Protein AF-A0A5Y0QG31-F1 (afdb_monomer_lite)

Secondary structure (DSSP, 8-state):
-----TTS---HHHHHHHHHHHSPPPPSSPPP--PPPHHHHHHHHHHHHHHHHHHSPPPPHHHHHHHHTT-EEEETTEEEEE-TTS-EEE-PPPHHHHHHHHHHHHHHHHHHHHHHT-

Structure (mmCIF, N/CA/C/O backbone):
data_AF-A0A5Y0QG31-F1
#
_entry.id   AF-A0A5Y0QG31-F1
#
loop_
_atom_site.group_PDB
_atom_site.id
_atom_site.type_symbol
_atom_site.label_atom_id
_atom_site.label_alt_id
_atom_site.label_comp_id
_atom_site.label_asym_id
_atom_site.label_entity_id
_atom_site.label_seq_id
_atom_site.pdbx_PDB_ins_code
_atom_site.Cartn_x
_atom_site.Cartn_y
_atom_site.Cartn_z
_atom_site.occupancy
_atom_site.B_iso_or_equiv
_atom_site.auth_seq_id
_atom_site.auth_comp_id
_atom_site.auth_asym_id
_atom_site.auth_atom_id
_atom_site.pdbx_PDB_model_num
ATOM 1 N N . PRO A 1 1 ? 50.113 8.376 -25.638 1.00 62.78 1 PRO A N 1
ATOM 2 C CA . PRO A 1 1 ? 49.532 9.482 -24.832 1.00 62.78 1 PRO A CA 1
ATOM 3 C C . PRO A 1 1 ? 50.630 10.123 -23.978 1.00 62.78 1 PRO A C 1
ATOM 5 O O . PRO A 1 1 ? 51.442 9.361 -23.464 1.00 62.78 1 PRO A O 1
ATOM 8 N N . PRO A 1 2 ? 50.695 11.458 -23.842 1.00 64.31 2 PRO A N 1
ATOM 9 C CA . PRO A 1 2 ? 51.720 12.087 -23.014 1.00 64.31 2 PRO A CA 1
ATOM 10 C C . PRO A 1 2 ? 51.536 11.681 -21.545 1.00 64.31 2 PRO A C 1
ATOM 12 O O . PRO A 1 2 ? 50.401 11.596 -21.049 1.00 64.31 2 PRO A O 1
ATOM 15 N N . GLU A 1 3 ? 52.652 11.383 -20.884 1.00 69.12 3 GLU A N 1
ATOM 16 C CA . GLU A 1 3 ? 52.705 11.105 -19.451 1.00 69.12 3 GLU A CA 1
ATOM 17 C C . GLU A 1 3 ? 52.370 12.384 -18.682 1.00 69.12 3 GLU A C 1
ATOM 19 O O . GLU A 1 3 ? 52.859 13.467 -18.997 1.00 69.12 3 GLU A O 1
ATOM 24 N N . LEU A 1 4 ? 51.446 12.266 -17.729 1.00 71.12 4 LEU A N 1
ATOM 25 C CA . LEU A 1 4 ? 50.930 13.397 -16.970 1.00 71.12 4 LEU A CA 1
ATOM 26 C C . LEU A 1 4 ? 51.726 13.476 -15.664 1.00 71.12 4 LEU A C 1
ATOM 28 O O . LEU A 1 4 ? 51.620 12.577 -14.831 1.00 71.12 4 LEU A O 1
ATOM 32 N N . ASP A 1 5 ? 52.528 14.524 -15.502 1.00 76.56 5 ASP A N 1
ATOM 33 C CA . ASP A 1 5 ? 53.329 14.737 -14.296 1.00 76.56 5 ASP A CA 1
ATOM 34 C C . ASP A 1 5 ? 52.431 15.192 -13.133 1.00 76.56 5 ASP A C 1
ATOM 36 O O . ASP A 1 5 ? 51.893 16.300 -13.129 1.00 76.56 5 ASP A O 1
ATOM 40 N N . LEU A 1 6 ? 52.243 14.312 -12.145 1.00 78.38 6 LEU A N 1
ATOM 41 C CA . LEU A 1 6 ? 51.405 14.560 -10.965 1.00 78.38 6 LEU A CA 1
ATOM 42 C C . LEU A 1 6 ? 52.132 15.348 -9.862 1.00 78.38 6 LEU A C 1
ATOM 44 O O . LEU A 1 6 ? 51.517 15.660 -8.843 1.00 78.38 6 LEU A O 1
ATOM 48 N N . SER A 1 7 ? 53.420 15.668 -10.041 1.00 81.00 7 SER A N 1
ATOM 49 C CA . SER A 1 7 ? 54.206 16.436 -9.065 1.00 81.00 7 SER A CA 1
ATOM 50 C C . SER A 1 7 ? 53.862 17.932 -9.047 1.00 81.00 7 SER A C 1
ATOM 52 O O . SER A 1 7 ? 54.186 18.636 -8.091 1.00 81.00 7 SER A O 1
ATOM 54 N N . LYS A 1 8 ? 53.168 18.424 -10.082 1.00 83.25 8 LYS A N 1
ATOM 55 C CA . LYS A 1 8 ? 52.750 19.824 -10.230 1.00 83.25 8 LYS A CA 1
ATOM 56 C C . LYS A 1 8 ? 51.229 19.961 -10.147 1.00 83.25 8 LYS A C 1
ATOM 58 O O . LYS A 1 8 ? 50.495 19.038 -10.508 1.00 83.25 8 LYS A O 1
ATOM 63 N N . PRO A 1 9 ? 50.713 21.124 -9.706 1.00 82.62 9 PRO A N 1
ATOM 64 C CA . PRO A 1 9 ? 49.282 21.376 -9.729 1.00 82.62 9 PRO A CA 1
ATOM 65 C C . PRO A 1 9 ? 48.767 21.344 -11.172 1.00 82.62 9 PRO A C 1
ATOM 67 O O . PRO A 1 9 ? 49.094 22.200 -11.988 1.00 82.62 9 PRO A O 1
ATOM 70 N N . LEU A 1 10 ? 47.931 20.348 -11.462 1.00 84.50 10 LEU A N 1
ATOM 71 C CA . LEU A 1 10 ? 47.386 20.120 -12.796 1.00 84.50 10 LEU A CA 1
ATOM 72 C C . LEU A 1 10 ? 46.531 21.296 -13.284 1.00 84.50 10 LEU A C 1
ATOM 74 O O . LEU A 1 10 ? 45.647 21.799 -12.571 1.00 84.50 10 LEU A O 1
ATOM 78 N N . SER A 1 11 ? 46.721 21.651 -14.550 1.00 87.56 11 SER A N 1
ATOM 79 C CA . SER A 1 11 ? 45.871 22.579 -15.285 1.00 87.56 11 SER A CA 1
ATOM 80 C C . SER A 1 11 ? 44.442 22.040 -15.414 1.00 87.56 11 SER A C 1
ATOM 82 O O . SER A 1 11 ? 44.174 20.836 -15.360 1.00 87.56 11 SER A O 1
ATOM 84 N N . ARG A 1 12 ? 43.471 22.935 -15.633 1.00 88.94 12 ARG A N 1
ATOM 85 C CA . ARG A 1 12 ? 42.049 22.576 -15.794 1.00 88.94 12 ARG A CA 1
ATOM 86 C C . ARG A 1 12 ? 41.831 21.532 -16.897 1.00 88.94 12 ARG A C 1
ATOM 88 O O . ARG A 1 12 ? 40.943 20.689 -16.772 1.00 88.94 12 ARG A O 1
ATOM 95 N N . ARG A 1 13 ? 42.628 21.589 -17.969 1.00 87.25 13 ARG A N 1
ATOM 96 C CA . ARG A 1 13 ? 42.579 20.629 -19.082 1.00 87.25 13 ARG A CA 1
ATOM 97 C C . ARG A 1 13 ? 43.088 19.251 -18.661 1.00 87.25 13 ARG A C 1
ATOM 99 O O . ARG A 1 13 ? 42.397 18.263 -18.879 1.00 87.25 13 ARG A O 1
ATOM 106 N N . GLU A 1 14 ? 44.231 19.206 -17.993 1.00 86.62 14 GLU A N 1
ATOM 107 C CA . GLU A 1 14 ? 44.866 17.975 -17.511 1.00 86.62 14 GLU A CA 1
ATOM 108 C C . GLU A 1 14 ? 43.989 17.264 -16.477 1.00 86.62 14 GLU A C 1
ATOM 110 O O . GLU A 1 14 ? 43.784 16.055 -16.556 1.00 86.62 14 GLU A O 1
ATOM 115 N N . LYS A 1 15 ? 43.348 18.027 -15.581 1.00 88.31 15 LYS A N 1
ATOM 116 C CA . LYS A 1 15 ? 42.334 17.501 -14.655 1.00 88.31 15 LYS A CA 1
ATOM 117 C C . LYS A 1 15 ? 41.167 16.850 -15.395 1.00 88.31 15 LYS A C 1
ATOM 119 O O . LYS A 1 15 ? 40.727 15.769 -15.009 1.00 88.31 15 LYS A O 1
ATOM 124 N N . ARG A 1 16 ? 40.660 17.472 -16.466 1.00 86.75 16 ARG A N 1
ATOM 125 C CA . ARG A 1 16 ? 39.577 16.900 -17.288 1.00 86.75 16 ARG A CA 1
ATOM 126 C C . ARG A 1 16 ? 40.019 15.626 -18.004 1.00 86.75 16 ARG A C 1
ATOM 128 O O . ARG A 1 16 ? 39.272 14.654 -17.993 1.00 86.75 16 ARG A O 1
ATOM 135 N N . GLU A 1 17 ? 41.217 15.607 -18.581 1.00 87.00 17 GLU A N 1
ATOM 136 C CA . GLU A 1 17 ? 41.761 14.418 -19.24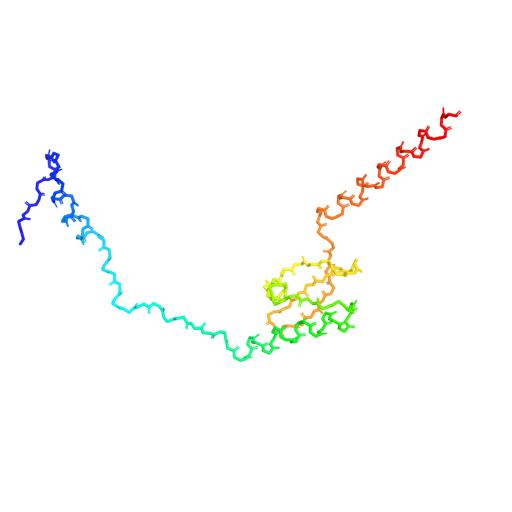5 1.00 87.00 17 GLU A CA 1
ATOM 137 C C . GLU A 1 17 ? 41.966 13.263 -18.260 1.00 87.00 17 GLU A C 1
ATOM 139 O O . GLU A 1 17 ? 4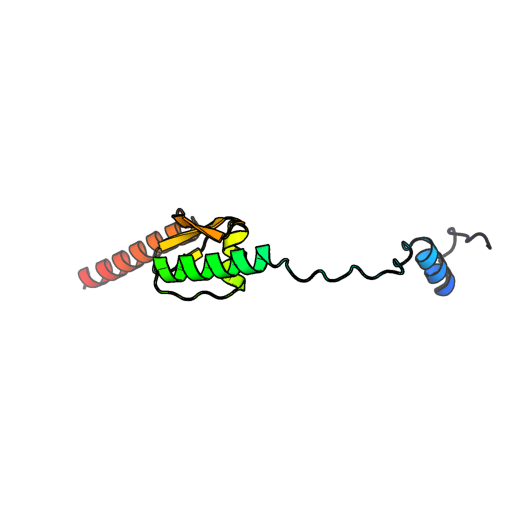1.526 12.148 -18.535 1.00 87.00 17 GLU A O 1
ATOM 144 N N . LEU A 1 18 ? 42.532 13.532 -17.080 1.00 86.50 18 LEU A N 1
ATOM 145 C CA . LEU A 1 18 ? 42.686 12.539 -16.018 1.00 86.50 18 LEU A CA 1
ATOM 146 C C . LEU A 1 18 ? 41.325 12.009 -15.547 1.00 86.50 18 LEU A C 1
ATOM 148 O O . LEU A 1 18 ? 41.129 10.802 -15.440 1.00 86.50 18 LEU A O 1
ATOM 152 N N . THR A 1 19 ? 40.349 12.896 -15.347 1.00 88.44 19 THR A N 1
ATOM 153 C CA . THR A 1 19 ? 38.991 12.499 -14.943 1.00 88.44 19 THR A CA 1
ATOM 154 C C . THR A 1 19 ? 38.315 11.643 -16.013 1.00 88.44 19 THR A C 1
ATOM 156 O O . THR A 1 19 ? 37.654 10.665 -15.681 1.00 88.44 19 THR A O 1
ATOM 159 N N . ASN A 1 20 ? 38.500 11.958 -17.297 1.00 86.00 20 ASN A N 1
ATOM 160 C CA . ASN A 1 20 ? 37.959 11.159 -18.397 1.00 86.00 20 ASN A CA 1
ATOM 161 C C . ASN A 1 20 ? 38.607 9.769 -18.486 1.00 86.00 20 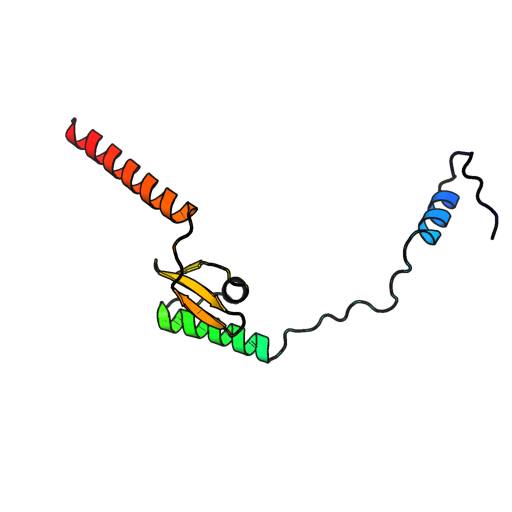ASN A C 1
ATOM 163 O O . ASN A 1 20 ? 37.918 8.823 -18.855 1.00 86.00 20 ASN A O 1
ATOM 167 N N . ARG A 1 21 ? 39.893 9.634 -18.124 1.00 83.75 21 ARG A N 1
ATOM 168 C CA . ARG A 1 21 ? 40.588 8.336 -18.035 1.00 83.75 21 ARG A CA 1
ATOM 169 C C . ARG A 1 21 ? 40.103 7.506 -16.842 1.00 83.75 21 ARG A C 1
ATOM 171 O O . ARG A 1 21 ? 39.914 6.304 -16.975 1.00 83.75 21 ARG A O 1
ATOM 178 N N . LEU A 1 22 ? 39.903 8.144 -15.685 1.00 85.44 22 LEU A N 1
ATOM 179 C CA . LEU A 1 22 ? 39.479 7.475 -14.448 1.00 85.44 22 LEU A CA 1
ATOM 180 C C . LEU A 1 22 ? 37.985 7.126 -14.434 1.00 85.44 22 LEU A C 1
ATOM 182 O O . LEU A 1 22 ? 37.565 6.157 -13.800 1.00 85.44 22 LEU A O 1
ATOM 186 N N . ARG A 1 23 ? 37.152 7.923 -15.107 1.00 84.81 23 ARG A N 1
ATOM 187 C CA . ARG A 1 23 ? 35.710 7.695 -15.162 1.00 84.81 23 ARG A CA 1
ATOM 188 C C . ARG A 1 23 ? 35.430 6.434 -15.976 1.00 84.81 23 ARG A C 1
ATOM 190 O O . ARG A 1 23 ? 35.791 6.353 -17.146 1.00 84.81 23 ARG A O 1
ATOM 197 N N . LYS A 1 24 ? 34.703 5.477 -15.386 1.00 79.19 24 LYS A N 1
ATOM 198 C CA . LYS A 1 24 ? 34.145 4.340 -16.136 1.00 79.19 24 LYS A CA 1
ATOM 199 C C . LYS A 1 24 ? 33.408 4.867 -17.366 1.00 79.19 24 LYS A C 1
ATOM 201 O O . LYS A 1 24 ? 32.578 5.774 -17.232 1.00 79.19 24 LYS A O 1
ATOM 206 N N . GLN A 1 25 ? 33.704 4.305 -18.541 1.00 76.88 25 GLN A N 1
ATOM 207 C CA . GLN A 1 25 ? 33.004 4.686 -19.763 1.00 76.88 25 GLN A CA 1
ATOM 208 C C . GLN A 1 25 ? 31.501 4.572 -19.534 1.00 76.88 25 GLN A C 1
ATOM 210 O O . GLN A 1 25 ? 31.008 3.573 -18.999 1.00 76.88 25 GLN A O 1
ATOM 215 N N . LYS A 1 26 ? 30.775 5.632 -19.898 1.00 75.94 26 LYS A N 1
ATOM 216 C CA . LYS A 1 26 ? 29.321 5.615 -19.822 1.00 75.94 26 LYS A CA 1
ATOM 217 C C . LYS A 1 26 ? 28.852 4.478 -20.735 1.00 75.94 26 LYS A C 1
ATOM 219 O O . LYS A 1 26 ? 29.185 4.520 -21.918 1.00 75.94 26 LYS A O 1
ATOM 224 N N . PRO A 1 27 ? 28.118 3.477 -20.223 1.00 75.44 27 PRO A N 1
ATOM 225 C CA . PRO A 1 27 ? 27.628 2.404 -21.072 1.00 75.44 27 PRO A CA 1
ATOM 226 C C . PRO A 1 27 ? 26.798 3.014 -22.205 1.00 75.44 27 PRO A C 1
ATOM 228 O O . PRO A 1 27 ? 25.936 3.863 -21.958 1.00 75.44 27 PRO A O 1
ATOM 231 N N . ALA A 1 28 ? 27.087 2.602 -23.441 1.00 73.06 28 ALA A N 1
ATOM 232 C CA . ALA A 1 28 ? 26.392 3.084 -24.635 1.00 73.06 28 ALA A CA 1
ATOM 233 C C . ALA A 1 28 ? 24.886 2.775 -24.577 1.00 73.06 28 ALA A C 1
ATOM 235 O O . ALA A 1 28 ? 24.061 3.523 -25.098 1.00 73.06 28 ALA A O 1
ATOM 236 N N . ILE A 1 29 ? 24.523 1.700 -23.874 1.00 78.44 29 ILE A N 1
ATOM 237 C CA . ILE A 1 29 ? 23.147 1.255 -23.689 1.00 78.44 29 ILE A CA 1
ATOM 238 C C . ILE A 1 29 ? 22.628 1.788 -22.351 1.00 78.44 29 ILE A C 1
ATOM 240 O O . ILE A 1 29 ? 23.122 1.433 -21.277 1.00 78.44 29 ILE A O 1
ATOM 244 N N . ARG A 1 30 ? 21.600 2.644 -22.408 1.00 74.62 30 ARG A N 1
ATOM 245 C CA . ARG A 1 30 ? 20.799 2.988 -21.225 1.00 74.62 30 ARG A CA 1
ATOM 246 C C . ARG A 1 30 ? 20.137 1.708 -20.707 1.00 74.62 30 ARG A C 1
ATOM 248 O O . ARG A 1 30 ? 19.663 0.906 -21.509 1.00 74.62 30 ARG A O 1
ATOM 255 N N . ARG A 1 31 ? 20.073 1.520 -19.382 1.00 74.88 31 ARG A N 1
ATOM 256 C CA . ARG A 1 31 ? 19.270 0.434 -18.794 1.00 74.88 31 ARG A CA 1
ATOM 257 C C . ARG A 1 31 ? 17.852 0.541 -19.355 1.00 74.88 31 ARG A C 1
ATOM 259 O O . ARG A 1 31 ? 17.252 1.611 -19.263 1.00 74.88 31 ARG A O 1
ATOM 266 N N . LYS A 1 32 ? 17.354 -0.533 -19.973 1.00 77.50 32 LYS A N 1
ATOM 267 C CA . LYS A 1 32 ? 15.976 -0.574 -20.465 1.00 77.50 32 LYS A CA 1
ATOM 268 C C . LYS A 1 32 ? 15.054 -0.432 -19.255 1.00 77.50 32 LYS A C 1
ATOM 270 O O . LYS A 1 32 ? 15.237 -1.137 -18.264 1.00 77.50 32 LYS A O 1
ATOM 275 N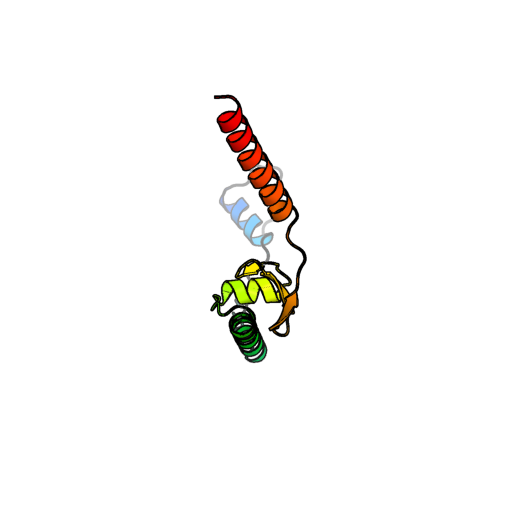 N . PHE A 1 33 ? 14.115 0.507 -19.319 1.00 76.00 33 PHE A N 1
ATOM 276 C CA . PHE A 1 33 ? 13.044 0.578 -18.337 1.00 76.00 33 PHE A CA 1
ATOM 277 C C . PHE A 1 33 ? 12.116 -0.605 -18.605 1.00 76.00 33 PHE A C 1
ATOM 279 O O . PHE A 1 33 ? 11.503 -0.681 -19.667 1.00 76.00 33 PHE A O 1
ATOM 286 N N . ILE A 1 34 ? 12.105 -1.570 -17.691 1.00 74.12 34 ILE A N 1
ATOM 287 C CA . ILE A 1 34 ? 11.244 -2.743 -17.792 1.00 74.12 34 ILE A CA 1
ATOM 288 C C . ILE A 1 34 ? 9.929 -2.353 -17.128 1.00 74.12 34 ILE A C 1
ATOM 290 O O . ILE A 1 34 ? 9.897 -2.088 -15.925 1.00 74.12 34 ILE A O 1
ATOM 294 N N . HIS A 1 35 ? 8.862 -2.266 -17.921 1.00 76.94 35 HIS A N 1
ATOM 295 C CA . HIS A 1 35 ? 7.514 -2.158 -17.376 1.00 76.94 35 HIS A CA 1
ATOM 296 C C . HIS A 1 35 ? 7.217 -3.416 -16.550 1.00 76.94 35 HIS A C 1
ATOM 298 O O . HIS A 1 35 ? 7.670 -4.503 -16.909 1.00 76.94 35 HIS A O 1
ATOM 304 N N . GLY A 1 36 ? 6.523 -3.255 -15.419 1.00 76.88 36 GLY A N 1
ATOM 305 C CA . GLY A 1 36 ? 6.198 -4.376 -14.532 1.00 76.88 36 GLY A CA 1
ATOM 306 C C . GLY A 1 36 ? 5.521 -5.509 -15.301 1.00 76.88 36 GLY A C 1
ATOM 307 O O . GLY A 1 36 ? 4.746 -5.243 -16.219 1.00 76.88 36 GLY A O 1
ATOM 308 N N . THR A 1 37 ? 5.851 -6.753 -14.955 1.00 86.81 37 THR A N 1
ATOM 309 C CA . THR A 1 37 ? 5.299 -7.933 -15.633 1.00 86.81 37 THR A CA 1
ATOM 310 C C . THR A 1 37 ? 3.788 -8.024 -15.415 1.00 86.81 37 THR A C 1
ATOM 312 O O . THR A 1 37 ? 3.266 -7.521 -14.417 1.00 86.81 37 THR A O 1
ATOM 315 N N . ASP A 1 38 ? 3.069 -8.694 -16.317 1.00 88.81 38 ASP A N 1
ATOM 316 C CA . ASP A 1 38 ? 1.618 -8.883 -16.168 1.00 88.81 38 ASP A CA 1
ATOM 317 C C . ASP A 1 38 ? 1.271 -9.601 -14.860 1.00 88.81 38 ASP A C 1
ATOM 319 O O . ASP A 1 38 ? 0.317 -9.232 -14.179 1.00 88.81 38 ASP A O 1
ATOM 323 N N . GLU A 1 39 ? 2.122 -10.536 -14.433 1.00 88.56 39 GLU A N 1
ATOM 324 C CA . GLU A 1 39 ? 2.027 -11.199 -13.130 1.00 88.56 39 GLU A CA 1
ATOM 325 C C . GLU A 1 39 ? 2.101 -10.210 -11.957 1.00 88.56 39 GLU A C 1
ATOM 327 O O . GLU A 1 39 ? 1.344 -10.329 -10.994 1.00 88.56 39 GLU A O 1
ATOM 332 N N . GLN A 1 40 ? 2.979 -9.202 -12.032 1.00 88.44 40 GLN A N 1
ATOM 333 C CA . GLN A 1 40 ? 3.065 -8.160 -11.006 1.00 88.44 40 GLN A CA 1
ATOM 334 C C . GLN A 1 40 ? 1.804 -7.301 -10.991 1.00 88.44 40 GLN A C 1
ATOM 336 O O . GLN A 1 40 ? 1.301 -6.979 -9.918 1.00 88.44 40 GLN A O 1
ATOM 341 N N . ASN A 1 41 ? 1.274 -6.939 -12.161 1.00 91.19 41 ASN A N 1
ATOM 342 C CA . ASN A 1 41 ? 0.043 -6.155 -12.244 1.00 91.19 41 ASN A CA 1
ATOM 343 C C . ASN A 1 41 ? -1.161 -6.942 -11.709 1.00 91.19 41 ASN A C 1
ATOM 345 O O . ASN A 1 41 ? -1.964 -6.379 -10.966 1.00 91.19 41 ASN A O 1
ATOM 349 N N . ALA A 1 42 ? -1.239 -8.243 -11.999 1.00 93.19 42 ALA A N 1
ATOM 350 C CA . ALA A 1 42 ? -2.256 -9.133 -11.451 1.00 93.19 42 ALA A CA 1
ATOM 351 C C . ALA A 1 42 ? -2.147 -9.260 -9.923 1.00 93.19 42 ALA A C 1
ATOM 353 O O . ALA A 1 42 ? -3.154 -9.161 -9.227 1.00 93.19 42 ALA A O 1
ATOM 354 N N . ALA A 1 43 ? -0.934 -9.404 -9.379 1.00 93.44 43 ALA A N 1
ATOM 355 C CA . ALA A 1 43 ? -0.720 -9.459 -7.932 1.00 93.44 43 ALA A CA 1
ATOM 356 C C . ALA A 1 43 ? -1.083 -8.135 -7.231 1.00 93.44 43 ALA A C 1
ATOM 358 O O . ALA A 1 43 ? -1.660 -8.145 -6.143 1.00 93.44 43 ALA A O 1
ATOM 359 N N . ILE A 1 44 ? -0.801 -6.990 -7.864 1.00 93.94 44 ILE A N 1
ATOM 360 C CA . ILE A 1 44 ? -1.213 -5.669 -7.369 1.00 93.94 44 ILE A CA 1
ATOM 361 C C . ILE A 1 44 ? -2.739 -5.564 -7.335 1.00 93.94 44 ILE A C 1
ATOM 363 O O . ILE A 1 44 ? -3.284 -5.179 -6.304 1.00 93.94 44 ILE A O 1
ATOM 367 N N . ALA A 1 45 ? -3.420 -5.916 -8.431 1.00 94.88 45 ALA A N 1
ATOM 368 C CA . ALA A 1 45 ? -4.881 -5.893 -8.500 1.00 94.88 45 ALA A CA 1
ATOM 369 C C . ALA A 1 45 ? -5.495 -6.795 -7.421 1.00 94.88 45 ALA A C 1
ATOM 371 O O . ALA A 1 45 ? -6.301 -6.331 -6.622 1.00 94.88 45 ALA A O 1
ATOM 372 N N . LYS A 1 46 ? -4.982 -8.024 -7.291 1.00 95.44 46 LYS A N 1
ATOM 373 C CA . LYS A 1 46 ? -5.392 -8.970 -6.250 1.00 95.44 46 LYS A CA 1
ATOM 374 C C . LYS A 1 46 ? -5.250 -8.393 -4.836 1.00 95.44 46 LYS A C 1
ATOM 376 O O . LYS A 1 46 ? -6.151 -8.549 -4.023 1.00 95.44 46 LYS A O 1
ATOM 381 N N . THR A 1 47 ? -4.153 -7.688 -4.553 1.00 95.06 47 THR A N 1
ATOM 382 C CA . THR A 1 47 ? -3.925 -7.046 -3.243 1.00 95.06 47 THR A CA 1
ATOM 383 C C . THR A 1 47 ? -4.977 -5.972 -2.948 1.00 95.06 47 THR A C 1
ATOM 385 O O . THR A 1 47 ? -5.461 -5.865 -1.821 1.00 95.06 47 THR A O 1
ATOM 388 N N . ILE A 1 48 ? -5.312 -5.156 -3.954 1.00 95.38 48 ILE A N 1
ATOM 389 C CA . ILE A 1 48 ? -6.325 -4.097 -3.837 1.00 95.38 48 ILE A CA 1
ATOM 390 C C . ILE A 1 48 ? -7.697 -4.728 -3.583 1.00 95.38 48 ILE A C 1
ATOM 392 O O . ILE A 1 48 ? -8.392 -4.315 -2.653 1.00 95.38 48 ILE A O 1
ATOM 396 N N . ASP A 1 49 ? -8.039 -5.761 -4.351 1.00 95.56 49 ASP A N 1
ATOM 397 C CA . ASP A 1 49 ? -9.311 -6.470 -4.243 1.00 95.56 49 ASP A CA 1
ATOM 398 C C . ASP A 1 49 ? -9.454 -7.173 -2.888 1.00 95.56 49 ASP A C 1
ATOM 400 O O . ASP A 1 49 ? -10.482 -7.036 -2.229 1.00 95.56 49 ASP A O 1
ATOM 404 N N . GLU A 1 50 ? -8.418 -7.867 -2.407 1.00 93.88 50 GLU A N 1
ATOM 405 C CA . GLU A 1 50 ? -8.450 -8.529 -1.097 1.00 93.88 50 GLU A CA 1
ATOM 406 C C . GLU A 1 50 ? -8.642 -7.532 0.052 1.00 93.88 50 GLU A C 1
ATOM 408 O O . GLU A 1 50 ? -9.408 -7.796 0.986 1.00 93.88 50 GLU A O 1
ATOM 413 N N . ILE A 1 51 ? -7.992 -6.365 -0.002 1.00 93.25 51 ILE A N 1
ATOM 414 C CA . ILE A 1 51 ? -8.195 -5.327 1.018 1.00 93.25 51 ILE A CA 1
ATOM 415 C C . ILE A 1 51 ? -9.599 -4.752 0.945 1.00 93.25 51 ILE A C 1
ATOM 417 O O . ILE A 1 51 ? -10.233 -4.583 1.995 1.00 93.25 51 ILE A O 1
ATOM 421 N N . HIS A 1 52 ? -10.101 -4.502 -0.261 1.00 94.62 52 HIS A N 1
ATOM 422 C CA . HIS A 1 52 ? -11.461 -4.029 -0.446 1.00 94.62 52 HIS A CA 1
ATOM 423 C C . HIS A 1 52 ? -12.482 -5.040 0.091 1.00 94.62 52 HIS A C 1
ATOM 425 O O . HIS A 1 52 ? -13.369 -4.660 0.847 1.00 94.62 52 HIS A O 1
ATOM 431 N N . LEU A 1 53 ? -12.302 -6.336 -0.170 1.00 92.94 53 LEU A N 1
ATOM 432 C CA . LEU A 1 53 ? -13.161 -7.396 0.369 1.00 92.94 53 LEU A CA 1
ATOM 433 C C . LEU A 1 53 ? -13.092 -7.502 1.902 1.00 92.94 53 LEU A C 1
ATOM 435 O O . LEU A 1 53 ? -14.102 -7.745 2.557 1.00 92.94 53 LEU A O 1
ATOM 439 N N . THR A 1 54 ? -11.912 -7.309 2.495 1.00 90.19 54 THR A N 1
ATOM 440 C CA . THR A 1 54 ? -11.697 -7.511 3.941 1.00 90.19 54 THR A CA 1
ATOM 441 C C . THR A 1 54 ? -12.110 -6.303 4.792 1.00 90.19 54 THR A C 1
ATOM 443 O O . THR A 1 54 ? -12.495 -6.448 5.961 1.00 90.19 54 THR A O 1
ATOM 446 N N . THR A 1 55 ? -11.965 -5.095 4.243 1.00 89.56 55 THR A N 1
ATOM 447 C CA . THR A 1 55 ? -12.122 -3.828 4.982 1.00 89.56 55 THR A CA 1
ATOM 448 C C . THR A 1 55 ? -13.142 -2.872 4.370 1.00 89.56 55 THR A C 1
ATOM 450 O O . THR A 1 55 ? -13.504 -1.894 5.011 1.00 89.56 55 THR A O 1
ATOM 453 N N . GLY A 1 56 ? -13.598 -3.113 3.139 1.00 91.94 56 GLY A N 1
ATOM 454 C CA . GLY A 1 56 ? -14.436 -2.188 2.371 1.00 91.94 56 GLY A CA 1
ATOM 455 C C . GLY A 1 56 ? -13.676 -0.991 1.788 1.00 91.94 56 GLY A C 1
ATOM 456 O O . GLY A 1 56 ? -14.236 -0.229 1.003 1.00 91.94 56 GLY A O 1
ATOM 457 N N . ILE A 1 57 ? -12.393 -0.812 2.120 1.00 91.75 57 ILE A N 1
ATOM 458 C CA . ILE A 1 57 ? -11.596 0.346 1.701 1.00 91.75 57 ILE A CA 1
ATOM 459 C C . ILE A 1 57 ? -10.875 0.030 0.391 1.00 91.75 57 ILE A C 1
ATOM 461 O O . ILE A 1 57 ? -10.205 -0.991 0.270 1.00 91.75 57 ILE A O 1
ATOM 465 N N . THR A 1 58 ? -10.984 0.929 -0.588 1.00 94.19 58 THR A N 1
ATOM 466 C CA . THR A 1 58 ? -10.164 0.863 -1.806 1.00 94.19 58 THR A CA 1
ATOM 467 C C . THR A 1 58 ? -8.843 1.580 -1.558 1.00 94.19 58 THR A C 1
ATOM 469 O O . THR A 1 58 ? -8.839 2.747 -1.169 1.00 94.19 58 THR A O 1
ATOM 472 N N . ILE A 1 59 ? -7.728 0.888 -1.781 1.00 93.19 59 ILE A N 1
ATOM 473 C CA . ILE A 1 59 ? -6.379 1.425 -1.568 1.00 93.19 59 ILE A CA 1
ATOM 474 C C . ILE A 1 59 ? -5.701 1.802 -2.885 1.00 93.19 59 ILE A C 1
ATOM 476 O O . ILE A 1 59 ? -6.025 1.288 -3.956 1.00 93.19 59 ILE A O 1
ATOM 480 N N . SER A 1 60 ? -4.720 2.696 -2.807 1.00 94.50 60 SER A N 1
ATOM 481 C CA . SER A 1 60 ? -3.914 3.093 -3.957 1.00 94.50 60 SER A CA 1
ATOM 482 C C . SER A 1 60 ? -2.920 2.001 -4.372 1.00 94.50 60 SER A C 1
ATOM 484 O O . SER A 1 60 ? -2.475 1.172 -3.574 1.00 94.50 60 SER A O 1
ATOM 486 N N . ARG A 1 61 ? -2.459 2.059 -5.628 1.00 93.12 61 ARG A N 1
ATOM 487 C CA . ARG A 1 61 ? -1.397 1.171 -6.135 1.00 93.12 61 ARG A CA 1
ATOM 488 C C . ARG A 1 61 ? -0.110 1.249 -5.305 1.00 93.12 61 ARG A C 1
ATOM 490 O O . ARG A 1 61 ? 0.575 0.244 -5.144 1.00 93.12 61 ARG A O 1
ATOM 497 N N . GLY A 1 62 ? 0.235 2.433 -4.796 1.00 93.56 62 GLY A N 1
ATOM 498 C CA . GLY A 1 62 ? 1.420 2.626 -3.955 1.00 93.56 62 GLY A CA 1
ATOM 499 C C . GLY A 1 62 ? 1.306 1.903 -2.613 1.00 93.56 62 GLY A C 1
ATOM 500 O O . GLY A 1 62 ? 2.267 1.281 -2.165 1.00 93.56 62 GLY A O 1
ATOM 501 N N . GLU A 1 63 ? 0.121 1.919 -2.006 1.00 93.50 63 GLU A N 1
ATOM 502 C CA . GLU A 1 63 ? -0.156 1.186 -0.767 1.00 93.50 63 GLU A CA 1
ATOM 503 C C . GLU A 1 63 ? -0.163 -0.325 -0.995 1.00 93.50 63 GLU A C 1
ATOM 505 O O . GLU A 1 63 ? 0.420 -1.060 -0.199 1.00 93.50 63 GLU A O 1
ATOM 510 N N . ALA A 1 64 ? -0.732 -0.789 -2.112 1.00 94.25 64 ALA A N 1
ATOM 511 C CA . ALA A 1 64 ? -0.678 -2.198 -2.496 1.00 94.25 64 ALA A CA 1
ATOM 512 C C . ALA A 1 64 ? 0.776 -2.670 -2.648 1.00 94.25 64 ALA A C 1
ATOM 514 O O . ALA A 1 64 ? 1.173 -3.677 -2.065 1.00 94.25 64 ALA A O 1
ATOM 515 N N . LEU A 1 65 ? 1.615 -1.887 -3.336 1.00 93.94 65 LEU A N 1
ATOM 516 C CA . LEU A 1 65 ? 3.047 -2.169 -3.456 1.00 93.94 65 LEU A CA 1
ATOM 517 C C . LEU A 1 65 ? 3.759 -2.176 -2.098 1.00 93.94 65 LEU A C 1
ATOM 519 O O . LEU A 1 65 ? 4.580 -3.056 -1.844 1.00 93.94 65 LEU A O 1
ATOM 523 N N . HIS A 1 66 ? 3.444 -1.224 -1.216 1.00 93.69 66 HIS A N 1
ATOM 524 C CA . HIS A 1 66 ? 4.011 -1.188 0.131 1.00 93.69 66 HIS A CA 1
ATOM 525 C C . HIS A 1 66 ? 3.716 -2.485 0.896 1.00 93.69 66 HIS A C 1
ATOM 527 O O . HIS A 1 66 ? 4.615 -3.065 1.508 1.00 93.69 66 HIS A O 1
ATOM 533 N N . LEU A 1 67 ? 2.480 -2.974 0.814 1.00 93.31 67 LEU A N 1
ATOM 534 C CA . LEU A 1 67 ? 2.062 -4.221 1.445 1.00 93.31 67 LEU A CA 1
ATOM 535 C C . LEU A 1 67 ? 2.723 -5.446 0.815 1.00 93.31 67 LEU A C 1
ATOM 537 O O . LEU A 1 67 ? 3.175 -6.316 1.552 1.00 93.31 67 LEU A O 1
ATOM 541 N N . MET A 1 68 ? 2.831 -5.502 -0.515 1.00 93.31 68 MET A N 1
ATOM 542 C CA . MET A 1 68 ? 3.457 -6.621 -1.235 1.00 93.31 68 MET A CA 1
ATOM 543 C C . MET A 1 68 ? 4.939 -6.806 -0.888 1.00 93.31 68 MET A C 1
ATOM 545 O O . MET A 1 68 ? 5.437 -7.931 -0.871 1.00 93.31 68 MET A O 1
ATOM 549 N N . VAL A 1 69 ? 5.647 -5.718 -0.566 1.00 92.62 69 VAL A N 1
ATOM 550 C CA . VAL A 1 69 ? 7.044 -5.755 -0.086 1.00 92.62 69 VAL A CA 1
ATOM 551 C C . VAL A 1 69 ? 7.140 -6.260 1.370 1.00 92.62 69 VAL A C 1
ATOM 553 O O . VAL A 1 69 ? 8.232 -6.463 1.896 1.00 92.62 69 VAL A O 1
ATOM 556 N N . GLY A 1 70 ? 6.006 -6.517 2.029 1.00 89.44 70 GLY A N 1
ATOM 557 C CA . GLY A 1 70 ? 5.923 -6.941 3.428 1.00 89.44 70 GLY A CA 1
ATOM 558 C C . GLY A 1 70 ? 5.714 -5.783 4.405 1.00 89.44 70 GLY A C 1
ATOM 559 O O . GLY A 1 70 ? 5.886 -5.956 5.617 1.00 89.44 70 GLY A O 1
ATOM 560 N N . GLY A 1 71 ? 5.352 -4.604 3.893 1.00 89.88 71 GLY A N 1
ATOM 561 C CA . GLY A 1 71 ? 4.928 -3.465 4.696 1.00 89.88 71 GLY A CA 1
ATOM 562 C C . GLY A 1 71 ? 3.695 -3.781 5.544 1.00 89.88 71 GLY A C 1
ATOM 563 O O . GLY A 1 71 ? 2.946 -4.726 5.281 1.00 89.88 71 GLY A O 1
ATOM 564 N N . LYS A 1 72 ? 3.501 -2.987 6.598 1.00 91.69 72 LYS A N 1
ATOM 565 C CA . LYS A 1 72 ? 2.375 -3.118 7.529 1.00 91.69 72 LYS A CA 1
ATOM 566 C C . LYS A 1 72 ? 1.594 -1.820 7.523 1.00 91.69 72 LYS A C 1
ATOM 568 O O . LYS A 1 72 ? 2.142 -0.790 7.912 1.00 91.69 72 LYS A O 1
ATOM 573 N N . SER A 1 73 ? 0.317 -1.904 7.189 1.00 91.00 73 SER A N 1
ATOM 574 C CA . SER A 1 73 ? -0.581 -0.752 7.205 1.00 91.00 73 SER A CA 1
ATOM 575 C C . SER A 1 73 ? -1.837 -1.066 8.001 1.00 91.00 73 SER A C 1
ATOM 577 O O . SER A 1 73 ? -2.220 -2.223 8.176 1.00 91.00 73 SER A O 1
ATOM 579 N N . CYS A 1 74 ? -2.445 -0.017 8.540 1.00 90.44 74 CYS A N 1
ATOM 580 C CA . CYS A 1 74 ? -3.672 -0.107 9.310 1.00 90.44 74 CYS A CA 1
ATOM 581 C C . CYS A 1 74 ? -4.822 0.427 8.458 1.00 90.44 74 CYS A C 1
ATOM 583 O O . CYS A 1 74 ? -4.848 1.618 8.161 1.00 90.44 74 CYS A O 1
ATOM 585 N N . PHE A 1 75 ? -5.771 -0.438 8.115 1.00 89.50 75 PHE A N 1
ATOM 586 C CA . PHE A 1 75 ? -6.987 -0.090 7.382 1.00 89.50 75 PHE A CA 1
ATOM 587 C C . PHE A 1 75 ? -8.187 -0.424 8.263 1.00 89.50 75 PHE A C 1
ATOM 589 O O . PHE A 1 75 ? -8.263 -1.530 8.792 1.00 89.50 75 PHE A O 1
ATOM 596 N N . ASP A 1 76 ? -9.082 0.540 8.481 1.00 85.88 76 ASP A N 1
ATOM 597 C CA . ASP A 1 76 ? -10.255 0.373 9.356 1.00 85.88 76 ASP A CA 1
ATOM 598 C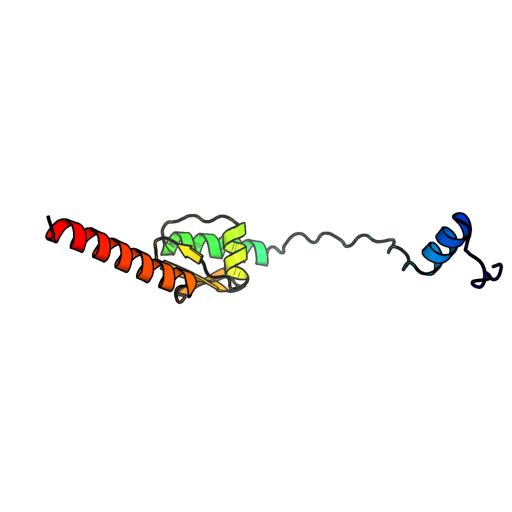 C . ASP A 1 76 ? -9.914 -0.193 10.758 1.00 85.88 76 ASP A C 1
ATOM 600 O O . ASP A 1 76 ? -10.535 -1.111 11.286 1.00 85.88 76 ASP A O 1
ATOM 604 N N . GLY A 1 77 ? -8.806 0.270 11.349 1.00 85.00 77 GLY A N 1
ATOM 605 C CA . GLY A 1 77 ? -8.323 -0.227 12.645 1.00 85.00 77 GLY A CA 1
ATOM 606 C C . GLY A 1 77 ? -7.744 -1.653 12.636 1.00 85.00 77 GLY A C 1
ATOM 607 O O . GLY A 1 77 ? -7.170 -2.078 13.645 1.00 85.00 77 GLY A O 1
ATOM 608 N N . LYS A 1 78 ? -7.822 -2.378 11.512 1.00 89.12 78 LYS A N 1
ATOM 609 C CA . LYS A 1 78 ? -7.201 -3.690 11.309 1.00 89.12 78 LYS A CA 1
ATOM 610 C C . LYS A 1 78 ? -5.797 -3.510 10.743 1.00 89.12 78 LYS A C 1
ATOM 612 O O . LYS A 1 78 ? -5.579 -2.846 9.732 1.00 89.12 78 LYS A O 1
ATOM 617 N N . TRP A 1 79 ? -4.822 -4.125 11.399 1.00 92.00 79 TRP A N 1
ATOM 618 C CA . TRP A 1 79 ? -3.445 -4.150 10.920 1.00 92.00 79 TRP A CA 1
ATOM 619 C C . TRP A 1 79 ? -3.271 -5.303 9.946 1.00 92.00 79 TRP A C 1
ATOM 621 O O . TRP A 1 79 ? -3.534 -6.451 10.302 1.00 92.00 79 TRP A O 1
ATOM 631 N N . LEU A 1 80 ? -2.813 -4.992 8.738 1.00 92.88 80 LEU A N 1
ATOM 632 C CA . LEU A 1 80 ? -2.671 -5.939 7.641 1.00 92.88 80 LEU A CA 1
ATOM 633 C C . LEU A 1 80 ? -1.246 -5.897 7.080 1.00 92.88 80 LEU A C 1
ATOM 635 O O . LEU A 1 80 ? -0.565 -4.867 7.125 1.00 92.88 80 LEU A O 1
ATOM 639 N N . ARG A 1 81 ? -0.793 -7.039 6.563 1.00 93.56 81 ARG A N 1
ATOM 640 C CA . ARG A 1 81 ? 0.454 -7.197 5.808 1.00 93.56 81 ARG A CA 1
ATOM 641 C C . ARG A 1 81 ? 0.182 -7.982 4.531 1.00 93.56 81 ARG A C 1
ATOM 643 O O . ARG A 1 81 ? -0.633 -8.901 4.557 1.00 93.56 81 ARG A O 1
ATOM 650 N N . GLY A 1 82 ? 0.887 -7.646 3.458 1.00 91.88 82 GLY A N 1
ATOM 651 C CA . GLY A 1 82 ? 0.802 -8.366 2.190 1.00 91.88 82 GLY A CA 1
ATOM 652 C C . GLY A 1 82 ? 1.964 -9.335 1.976 1.00 91.88 82 GLY A C 1
ATOM 653 O O . GLY A 1 82 ? 3.008 -9.246 2.629 1.00 91.88 82 GLY A O 1
ATOM 654 N N . THR A 1 83 ? 1.784 -10.259 1.036 1.00 92.50 83 THR A N 1
ATOM 655 C CA . THR A 1 83 ? 2.865 -11.041 0.424 1.00 92.50 83 THR A CA 1
ATOM 656 C C . THR A 1 83 ? 3.128 -10.563 -1.000 1.00 92.50 83 THR A C 1
ATOM 658 O O . THR A 1 83 ? 2.296 -9.900 -1.618 1.00 92.50 83 THR A O 1
ATOM 661 N N . ALA A 1 84 ? 4.265 -10.958 -1.576 1.00 90.00 84 ALA A N 1
ATOM 662 C CA . ALA A 1 84 ? 4.597 -10.627 -2.963 1.00 90.00 84 ALA A CA 1
ATOM 663 C C . ALA A 1 84 ? 3.596 -11.196 -3.992 1.00 90.00 84 ALA A C 1
ATOM 665 O O . ALA A 1 84 ? 3.537 -10.707 -5.115 1.00 90.00 84 ALA A O 1
ATOM 666 N N . LYS A 1 85 ? 2.805 -12.212 -3.614 1.00 89.38 85 LYS A N 1
ATOM 667 C CA . LYS A 1 85 ? 1.745 -12.808 -4.446 1.00 89.38 85 LYS A CA 1
ATOM 668 C C . LYS A 1 85 ? 0.397 -12.083 -4.326 1.00 89.38 85 LYS A C 1
ATOM 670 O O . LYS A 1 85 ? -0.565 -12.483 -4.975 1.00 89.38 85 LYS A O 1
ATOM 675 N N . GLY A 1 86 ? 0.332 -11.047 -3.491 1.00 88.38 86 GLY A N 1
ATOM 676 C CA . GLY A 1 86 ? -0.864 -10.247 -3.251 1.00 88.38 86 GLY A CA 1
ATOM 677 C C . GLY A 1 86 ? -1.855 -10.845 -2.258 1.00 88.38 86 GLY A C 1
ATOM 678 O O . GLY A 1 86 ? -3.013 -10.459 -2.282 1.00 88.38 86 GLY A O 1
ATOM 679 N N . GLU A 1 87 ? -1.412 -11.780 -1.413 1.00 91.25 87 GLU A N 1
ATOM 680 C CA . GLU A 1 87 ? -2.226 -12.313 -0.312 1.00 91.25 87 GLU A CA 1
ATOM 681 C C . GLU A 1 87 ? -2.107 -11.414 0.923 1.00 91.25 87 GLU A C 1
ATOM 683 O O . GLU A 1 87 ? -1.005 -10.968 1.270 1.00 91.25 87 GLU A O 1
ATOM 688 N N . ILE A 1 88 ? -3.218 -11.197 1.619 1.00 93.31 88 ILE A N 1
ATOM 689 C CA . ILE A 1 88 ? -3.322 -10.340 2.796 1.00 93.31 88 ILE A CA 1
ATOM 690 C C . ILE A 1 88 ? -3.471 -11.164 4.074 1.00 93.31 88 ILE A C 1
ATOM 692 O O . ILE A 1 88 ? -4.300 -12.062 4.190 1.00 93.31 88 ILE A O 1
ATOM 696 N N . PHE A 1 89 ? -2.691 -10.798 5.089 1.00 91.50 89 PHE A N 1
ATOM 697 C CA . PHE A 1 89 ? -2.718 -11.424 6.405 1.00 91.50 89 PHE A CA 1
ATOM 698 C C . PHE A 1 89 ? -2.828 -10.389 7.517 1.00 91.50 89 PHE A C 1
ATOM 700 O O . PHE A 1 89 ? -2.304 -9.276 7.423 1.00 91.50 89 PHE A O 1
ATOM 707 N N . SER A 1 90 ? -3.428 -10.799 8.630 1.00 91.25 90 SER A N 1
ATOM 708 C CA . SER A 1 90 ? -3.441 -10.037 9.875 1.00 91.25 90 SER A CA 1
ATOM 709 C C . SER A 1 90 ? -2.015 -9.779 10.369 1.00 91.25 90 SER A C 1
ATOM 711 O O . SER A 1 90 ? -1.167 -10.674 10.391 1.00 91.25 90 SER A O 1
ATOM 713 N N . ALA A 1 91 ? -1.748 -8.554 10.808 1.00 91.19 91 ALA A N 1
ATOM 714 C CA . ALA A 1 91 ? -0.463 -8.138 11.345 1.00 91.19 91 ALA A CA 1
ATOM 715 C C . ALA A 1 91 ? -0.605 -7.594 12.770 1.00 91.19 91 ALA A C 1
ATOM 717 O O . ALA A 1 91 ? -1.646 -7.087 13.180 1.00 91.19 91 ALA A O 1
ATOM 718 N N . VAL A 1 92 ? 0.479 -7.672 13.541 1.00 87.81 92 VAL A N 1
ATOM 719 C CA . VAL A 1 92 ? 0.540 -7.040 14.864 1.00 87.81 92 VAL A CA 1
ATOM 720 C C . VAL A 1 92 ? 0.721 -5.525 14.690 1.00 87.81 92 VAL A C 1
ATOM 722 O O . VAL A 1 92 ? 1.552 -5.121 13.866 1.00 87.81 92 VAL A O 1
ATOM 725 N N . PRO A 1 93 ? 0.022 -4.688 15.487 1.00 86.62 93 PRO A N 1
ATOM 726 C CA . PRO A 1 93 ? 0.217 -3.245 15.484 1.00 86.62 93 PRO A CA 1
ATOM 727 C C . PRO A 1 93 ? 1.677 -2.845 15.678 1.00 86.62 93 PRO A C 1
ATOM 729 O O . PRO A 1 93 ? 2.400 -3.469 16.466 1.00 86.62 93 PRO A O 1
ATOM 732 N N . SER A 1 94 ? 2.099 -1.776 15.002 1.00 84.19 94 SER A N 1
ATOM 733 C CA . SER A 1 94 ? 3.447 -1.236 15.181 1.00 84.19 94 SER A CA 1
ATOM 734 C C . SER A 1 94 ? 3.677 -0.793 16.631 1.00 84.19 94 SER A C 1
ATOM 736 O O . SER A 1 94 ? 2.743 -0.408 17.341 1.00 84.19 94 SER A O 1
ATOM 738 N N . HIS A 1 95 ? 4.934 -0.831 17.087 1.00 86.06 95 HIS A N 1
ATOM 739 C CA . HIS A 1 95 ? 5.280 -0.380 18.439 1.00 86.06 95 HIS A CA 1
ATOM 740 C C . HIS A 1 95 ? 4.836 1.071 18.665 1.00 86.06 95 HIS A C 1
ATOM 742 O O . HIS A 1 95 ? 4.202 1.375 19.669 1.00 86.06 95 HIS A O 1
ATOM 748 N N . HIS A 1 96 ? 5.062 1.937 17.673 1.00 84.31 96 HIS A N 1
ATOM 749 C CA . HIS A 1 96 ? 4.620 3.328 17.704 1.00 84.31 96 HIS A CA 1
ATOM 750 C C . HIS A 1 96 ? 3.100 3.464 17.887 1.00 84.31 96 HIS A C 1
ATOM 752 O O . HIS A 1 96 ? 2.648 4.239 18.728 1.00 84.31 96 HIS A O 1
ATOM 758 N N . ALA A 1 97 ? 2.304 2.669 17.165 1.00 85.19 97 ALA A N 1
ATOM 759 C CA . ALA A 1 97 ? 0.851 2.681 17.308 1.00 85.19 97 ALA A CA 1
ATOM 760 C C . ALA A 1 97 ? 0.394 2.213 18.700 1.00 85.19 97 ALA A C 1
ATOM 762 O O . ALA A 1 97 ? -0.532 2.791 19.274 1.00 85.19 97 ALA A O 1
ATOM 763 N N . LYS A 1 98 ? 1.065 1.207 19.282 1.00 86.81 98 LYS A N 1
ATOM 764 C CA . LYS A 1 98 ? 0.813 0.781 20.670 1.00 86.81 98 LYS A CA 1
ATOM 765 C C . LYS A 1 98 ? 1.124 1.907 21.659 1.00 86.81 98 LYS A C 1
ATOM 767 O O . LYS A 1 98 ? 0.284 2.207 22.506 1.00 86.81 98 LYS A O 1
ATOM 772 N N . THR A 1 99 ? 2.277 2.563 21.521 1.00 89.88 99 THR A N 1
ATOM 773 C CA . THR A 1 99 ? 2.673 3.692 22.375 1.00 89.88 99 THR A CA 1
ATOM 774 C C . THR A 1 99 ? 1.673 4.842 22.28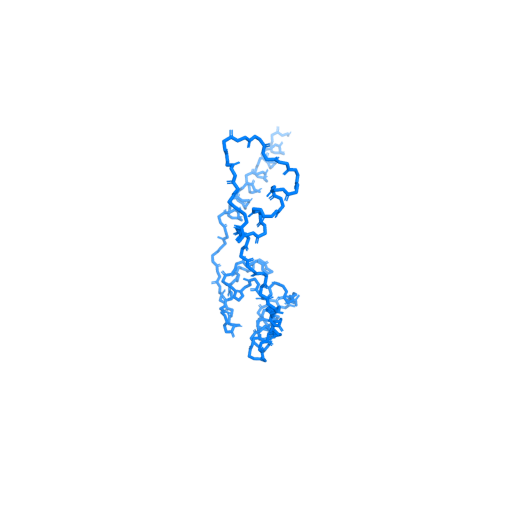2 1.00 89.88 99 THR A C 1
ATOM 776 O O . THR A 1 99 ? 1.215 5.326 23.313 1.00 89.88 99 THR A O 1
ATOM 779 N N . GLN A 1 100 ? 1.247 5.234 21.075 1.00 89.94 100 GLN A N 1
ATOM 780 C CA . GLN A 1 100 ? 0.229 6.277 20.909 1.00 89.94 100 GLN A CA 1
ATOM 781 C C . GLN A 1 100 ? -1.096 5.919 21.589 1.00 89.94 100 GLN A C 1
ATOM 783 O O . GLN A 1 100 ? -1.712 6.781 22.211 1.00 89.94 100 GLN A O 1
ATOM 788 N N . LYS A 1 101 ? -1.546 4.659 21.498 1.00 89.19 101 LYS A N 1
ATOM 789 C CA . LYS A 1 101 ? -2.781 4.215 22.162 1.00 89.19 101 LYS A CA 1
ATOM 790 C C . LYS A 1 101 ? -2.686 4.359 23.683 1.00 89.19 101 LYS A C 1
ATOM 792 O O . LYS A 1 101 ? -3.645 4.800 24.312 1.00 89.19 101 LYS A O 1
ATOM 797 N N . ILE A 1 102 ? -1.532 4.021 24.261 1.00 92.88 102 ILE A N 1
ATOM 798 C CA . ILE A 1 102 ? -1.270 4.186 25.696 1.00 92.88 102 ILE A CA 1
ATOM 799 C C . ILE A 1 102 ? -1.263 5.672 26.065 1.00 92.88 102 ILE A C 1
ATOM 801 O O . ILE A 1 102 ? -1.988 6.066 26.973 1.00 92.88 102 ILE A O 1
ATOM 805 N N . LEU A 1 103 ? -0.522 6.505 25.331 1.00 95.19 103 LEU A N 1
ATOM 806 C CA . LEU A 1 103 ? -0.440 7.944 25.595 1.00 95.19 103 LEU A CA 1
ATOM 807 C C . LEU A 1 103 ? -1.806 8.633 25.496 1.00 95.19 103 LEU A C 1
ATOM 809 O O . LEU A 1 103 ? -2.166 9.399 26.384 1.00 95.19 103 LEU A O 1
ATOM 813 N N . LYS A 1 104 ? -2.608 8.307 24.473 1.00 94.38 104 LYS A N 1
ATOM 814 C CA . LYS A 1 104 ? -3.987 8.808 24.341 1.00 94.38 104 LYS A CA 1
ATOM 815 C C . LYS A 1 104 ? -4.843 8.423 25.546 1.00 94.38 104 LYS A C 1
ATOM 817 O O . LYS A 1 104 ? -5.590 9.249 26.057 1.00 94.38 104 LYS A O 1
ATOM 822 N N . ARG A 1 105 ? -4.717 7.185 26.031 1.00 95.06 105 ARG A N 1
ATOM 823 C CA . ARG A 1 105 ? -5.454 6.710 27.209 1.00 95.06 105 ARG A CA 1
ATOM 824 C C . ARG A 1 105 ? -5.025 7.437 28.485 1.00 95.06 105 ARG A C 1
ATOM 826 O O . ARG A 1 105 ? -5.888 7.826 29.262 1.00 95.06 105 ARG A O 1
ATOM 833 N N . VAL A 1 106 ? -3.723 7.650 28.680 1.00 95.94 106 VAL A N 1
ATOM 834 C CA . VAL A 1 106 ? -3.191 8.429 29.812 1.00 95.94 106 VAL A CA 1
ATOM 835 C C . VAL A 1 106 ? -3.703 9.869 29.765 1.00 95.94 106 VAL A C 1
ATOM 837 O O . VAL A 1 106 ? -4.161 10.374 30.784 1.00 95.94 106 VAL A O 1
ATOM 840 N N . ALA A 1 107 ? -3.708 10.499 28.588 1.00 96.00 107 ALA A N 1
ATOM 841 C CA . ALA A 1 107 ? -4.242 11.847 28.416 1.00 96.00 107 ALA A CA 1
ATOM 842 C C . ALA A 1 107 ? -5.734 11.930 28.784 1.00 96.00 107 ALA A C 1
ATOM 844 O O . ALA A 1 107 ? -6.116 12.804 29.553 1.00 96.00 107 ALA A O 1
ATOM 845 N N . MET A 1 108 ? -6.568 10.988 28.321 1.00 94.62 108 MET A N 1
ATOM 846 C CA . MET A 1 108 ? -7.993 10.971 28.690 1.00 94.62 108 MET A CA 1
ATOM 847 C C . MET A 1 108 ? -8.214 10.800 30.198 1.00 94.62 108 MET A C 1
ATOM 849 O O . MET A 1 108 ? -9.077 11.461 30.765 1.00 94.62 108 MET A O 1
ATOM 853 N N . LEU A 1 109 ? -7.431 9.940 30.860 1.00 94.75 109 LEU A N 1
ATOM 854 C CA . LEU A 1 109 ? -7.515 9.755 32.313 1.00 94.75 109 LEU A CA 1
ATOM 855 C C . LEU A 1 109 ? -7.088 11.011 33.081 1.00 94.75 109 LEU A C 1
ATOM 857 O O . LEU A 1 109 ? -7.702 11.342 34.091 1.00 94.75 109 LEU A O 1
ATOM 861 N N . ALA A 1 110 ? -6.064 11.715 32.596 1.00 94.81 110 ALA A N 1
ATOM 862 C CA . ALA A 1 110 ? -5.608 12.967 33.190 1.00 94.81 110 ALA A CA 1
ATOM 863 C C . ALA A 1 110 ? -6.635 14.102 33.042 1.00 94.81 110 ALA A C 1
ATOM 865 O O . ALA A 1 110 ? -6.746 14.939 33.930 1.00 94.81 110 ALA A O 1
ATOM 866 N N . GLU A 1 111 ? -7.395 14.147 31.946 1.00 94.31 111 GLU A N 1
ATOM 867 C CA . GLU A 1 111 ? -8.493 15.112 31.800 1.00 94.31 111 GLU A CA 1
ATOM 868 C C . GLU A 1 111 ? -9.701 14.739 32.668 1.00 94.31 111 GLU A C 1
ATOM 870 O O . GLU A 1 111 ? -10.277 15.601 33.332 1.00 94.31 111 GLU A O 1
ATOM 875 N N . ALA A 1 112 ? -10.044 13.450 32.742 1.00 90.81 112 ALA A N 1
ATOM 876 C CA . ALA A 1 112 ? -11.114 12.972 33.614 1.00 90.81 112 ALA A CA 1
ATOM 877 C C . ALA A 1 112 ? -10.824 13.261 35.098 1.00 90.81 112 ALA A C 1
ATOM 879 O O . ALA A 1 112 ? -11.724 13.686 35.818 1.00 90.81 112 ALA A O 1
ATOM 880 N N . SER A 1 113 ? -9.572 13.103 35.547 1.00 90.56 113 SER A N 1
ATOM 881 C CA . SER A 1 113 ? -9.203 13.376 36.941 1.00 90.56 113 SER A CA 1
ATOM 882 C C . SER A 1 113 ? -9.311 14.858 37.314 1.00 90.56 113 SER A C 1
ATOM 884 O O . SER A 1 113 ? -9.701 15.174 38.436 1.00 90.56 113 SER A O 1
ATOM 886 N N . LYS A 1 114 ? -9.029 15.774 36.377 1.00 85.88 114 LYS A N 1
ATOM 887 C CA . LYS A 1 114 ? -9.195 17.228 36.569 1.00 85.88 114 LYS A CA 1
ATOM 888 C C . LYS A 1 114 ? -10.660 17.659 36.647 1.00 85.88 114 LYS A C 1
ATOM 890 O O . LYS A 1 114 ? -10.964 18.659 37.288 1.00 85.88 114 LYS A O 1
ATOM 895 N N . LEU A 1 115 ? -11.553 16.942 35.964 1.00 74.50 115 LEU A N 1
ATOM 896 C CA . LEU A 1 115 ? -12.996 17.188 36.025 1.00 74.50 115 LEU A CA 1
ATOM 897 C C . LEU A 1 115 ? -13.600 16.701 37.346 1.00 74.50 115 LEU A C 1
ATOM 899 O O . LEU A 1 115 ? -14.555 17.299 37.817 1.00 74.50 115 LEU A O 1
ATOM 903 N N . THR A 1 116 ? -13.034 15.655 37.953 1.00 68.31 116 THR A N 1
ATOM 904 C CA . THR A 1 116 ? -13.482 15.133 39.256 1.00 68.31 116 THR A CA 1
ATOM 905 C C . THR A 1 116 ? -12.961 15.909 40.469 1.00 68.31 116 THR A C 1
ATOM 907 O O . THR A 1 116 ? -13.438 15.676 41.573 1.00 68.31 116 THR A O 1
ATOM 910 N N . THR A 1 117 ? -11.968 16.791 40.302 1.00 59.50 117 THR A N 1
ATOM 911 C CA . THR A 1 117 ? -11.390 17.617 41.384 1.00 59.50 117 THR A CA 1
ATOM 912 C C . THR A 1 117 ? -11.883 19.070 41.390 1.00 59.50 117 THR A C 1
ATOM 914 O O . THR A 1 117 ? -11.368 19.880 42.162 1.00 59.50 117 THR A O 1
ATOM 917 N N . LYS A 1 118 ? -12.875 19.399 40.557 1.00 50.56 118 LYS A N 1
ATOM 918 C CA . LYS A 1 118 ? -13.676 20.629 40.638 1.00 50.56 118 LYS A CA 1
ATOM 919 C C . LYS A 1 118 ? -15.036 20.322 41.245 1.00 50.56 118 LYS A C 1
ATOM 921 O O . LYS A 1 118 ? -15.547 21.219 41.944 1.00 50.56 118 LYS A O 1
#

pLDDT: mean 86.97, std 8.45, range [50.56, 96.0]

Foldseek 3Di:
DDDDDPVDDDDPVRVVVVCVVVDDPDPPDDDDDDDDDPQQVVLLVLLQVQCCVVQVDGDDSVVSVCQCVQHWDAGPNFIWHAHVSNDIDGDDDDPVVVVVVVVVVVVVVVVVVVVVVD

Organism: NCBI:txid57743

Radius of gyration: 28.42 Å; chains: 1; bounding box: 69×35×66 Å

Sequence (118 aa):
PPELDLSKPLSRREKRELTNRLRKQKPAIRRKFIHGTDEQNAAIAKTIDEIHLTTGITISRGEALHLMVGGKSCFDGKWLRGTAKGEIFSAVPSHHAKTQKILKRVAMLAEASKLTTK